Protein AF-A0A8T5NXN1-F1 (afdb_monomer)

Radius of gyration: 13.1 Å; Cα contacts (8 Å, |Δi|>4): 43; chains: 1; bounding box: 31×18×32 Å

Mean predicted aligned error: 2.71 Å

Foldseek 3Di:
DVVVVVVVVVVVVVVVVVVQVVLVVVVKHWDWAQDDDQVVVCVVVVDPDGDRTDIDID

Nearest PDB structures (foldseek):
  8uc3-assembly1_B  TM=9.447E-01  e=3.426E-01  Streptomyces noursei ATCC 11455
  5ko8-assembly1_A-3  TM=8.836E-01  e=9.392E-01  Haliscomenobacter hydrossis DSM 1100
  5ko8-assembly2_B-2  TM=8.788E-01  e=1.229E+00  Haliscomenobacter hydrossis DSM 1100
  5ko7-assembly1_B  TM=8.759E-01  e=1.608E+00  Haliscomenobacter hydrossis DSM 1100
  5krd-assembly2_B  TM=7.949E-01  e=1.968E+00  Haliscomenobacter hydrossis DSM 1100

Secondary structure (DSSP, 8-state):
-HHHHHHHHHHHHHHHHHHHHHHHHTT--B--B--S-HHHHHHHHT-SSPP--B--B-

Solvent-accessible surface area (backbone atoms only — not comparable to full-atom values): 3567 Å² total; per-residue (Å²): 112,74,69,56,58,55,48,51,54,55,52,52,52,53,52,54,49,51,52,46,54,49,28,50,75,73,76,32,44,64,52,86,40,74,84,73,66,63,68,62,50,27,66,74,66,73,46,92,67,84,82,77,64,47,70,62,74,89

pLDDT: mean 96.24, std 3.28, range [76.0, 98.69]

Structure (mmCIF, N/CA/C/O backbone):
data_AF-A0A8T5NXN1-F1
#
_entry.id   AF-A0A8T5NXN1-F1
#
loop_
_atom_site.group_PDB
_atom_site.id
_atom_site.type_symbol
_atom_site.label_atom_id
_atom_site.label_alt_id
_atom_site.label_comp_id
_atom_site.label_asym_id
_atom_site.label_entity_id
_atom_site.label_seq_id
_atom_site.pdbx_PDB_ins_code
_atom_site.Cartn_x
_atom_site.Cartn_y
_atom_site.Cartn_z
_atom_site.occupancy
_atom_site.B_iso_or_equiv
_atom_site.auth_seq_id
_atom_site.auth_comp_id
_atom_site.auth_asym_id
_atom_site.auth_atom_id
_atom_site.pdbx_PDB_model_num
ATOM 1 N N . ALA A 1 1 ? 20.341 -0.960 -11.181 1.00 76.00 1 ALA A N 1
ATOM 2 C CA . ALA A 1 1 ? 18.906 -0.659 -11.370 1.00 76.00 1 ALA A CA 1
ATOM 3 C C . ALA A 1 1 ? 18.024 -1.613 -10.562 1.00 76.00 1 ALA A C 1
ATOM 5 O O . ALA A 1 1 ? 17.264 -1.140 -9.735 1.00 76.00 1 ALA A O 1
ATOM 6 N N . GLU A 1 2 ? 18.187 -2.931 -10.707 1.00 89.06 2 GLU A N 1
ATOM 7 C CA . GLU A 1 2 ? 17.357 -3.961 -10.047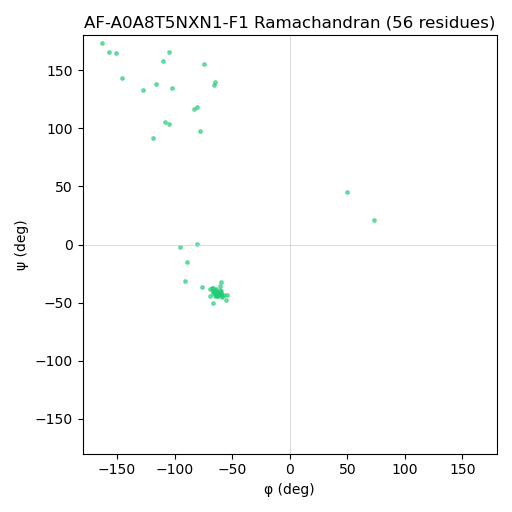 1.00 89.06 2 GLU A CA 1
ATOM 8 C C . GLU A 1 2 ? 17.263 -3.842 -8.512 1.00 89.06 2 GLU A C 1
ATOM 10 O O . GLU A 1 2 ? 16.171 -3.877 -7.953 1.00 89.06 2 GLU A O 1
ATOM 15 N N . ARG A 1 3 ? 18.382 -3.573 -7.819 1.00 94.50 3 ARG A N 1
ATOM 16 C CA . ARG A 1 3 ? 18.362 -3.308 -6.365 1.00 94.50 3 ARG A CA 1
ATOM 17 C C . ARG A 1 3 ? 17.501 -2.111 -5.962 1.00 94.50 3 ARG A C 1
ATOM 19 O O . ARG A 1 3 ? 16.915 -2.136 -4.890 1.00 94.50 3 ARG A O 1
ATOM 26 N N . GLY A 1 4 ? 17.404 -1.094 -6.817 1.00 95.31 4 GLY A N 1
ATOM 27 C CA . GLY A 1 4 ? 16.584 0.086 -6.548 1.00 95.31 4 GLY A CA 1
ATOM 28 C C . GLY A 1 4 ? 15.100 -0.257 -6.447 1.00 95.31 4 GLY A C 1
ATOM 29 O O . GLY A 1 4 ? 14.42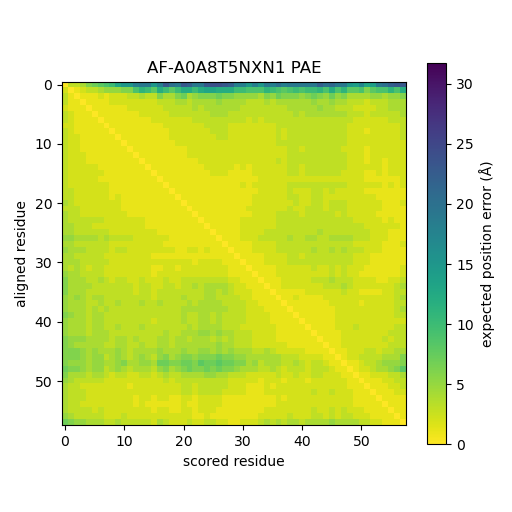9 0.245 -5.556 1.00 95.31 4 GLY A O 1
ATOM 30 N N . ILE A 1 5 ? 14.612 -1.176 -7.287 1.00 94.06 5 ILE A N 1
ATOM 31 C CA . ILE A 1 5 ? 13.219 -1.649 -7.241 1.00 94.06 5 ILE A CA 1
ATOM 32 C C . ILE A 1 5 ? 12.946 -2.347 -5.904 1.00 94.06 5 ILE A C 1
ATOM 34 O O . ILE A 1 5 ? 11.949 -2.060 -5.247 1.00 94.06 5 ILE A O 1
ATOM 38 N N . MET A 1 6 ? 13.870 -3.199 -5.447 1.00 94.75 6 MET A N 1
ATOM 39 C CA . MET A 1 6 ? 13.748 -3.834 -4.130 1.00 94.75 6 MET A CA 1
ATOM 40 C C . MET A 1 6 ? 13.692 -2.804 -2.996 1.00 94.75 6 MET A C 1
ATOM 42 O O . MET A 1 6 ? 12.868 -2.945 -2.096 1.00 94.75 6 MET A O 1
ATOM 46 N N . TYR A 1 7 ? 14.524 -1.759 -3.044 1.00 96.62 7 TYR A N 1
ATOM 47 C CA . TYR A 1 7 ? 14.514 -0.703 -2.028 1.00 96.62 7 TYR A CA 1
ATOM 48 C C . TYR A 1 7 ? 13.204 0.085 -2.017 1.00 96.62 7 TYR A C 1
ATOM 50 O O . TYR A 1 7 ? 12.675 0.334 -0.939 1.00 96.62 7 TYR A O 1
ATOM 58 N N . VAL A 1 8 ? 12.629 0.378 -3.189 1.00 95.25 8 VAL A N 1
ATOM 59 C CA . VAL A 1 8 ? 11.307 1.016 -3.290 1.00 95.25 8 VAL A CA 1
ATOM 60 C C . VAL A 1 8 ? 10.236 0.172 -2.597 1.00 95.25 8 VAL A C 1
ATOM 62 O O . VAL A 1 8 ? 9.450 0.709 -1.822 1.00 95.25 8 VAL A O 1
ATOM 65 N N . HIS A 1 9 ? 10.218 -1.149 -2.803 1.00 95.44 9 HIS A N 1
ATOM 66 C CA . HIS A 1 9 ? 9.253 -2.018 -2.120 1.00 95.44 9 HIS A CA 1
ATOM 67 C C . HIS A 1 9 ? 9.490 -2.104 -0.603 1.00 95.44 9 HIS A C 1
ATOM 69 O O . HIS A 1 9 ? 8.522 -2.123 0.156 1.00 95.44 9 HIS A O 1
ATOM 75 N N . MET A 1 10 ? 10.748 -2.128 -0.146 1.00 96.69 10 MET A N 1
ATOM 76 C CA . MET A 1 10 ? 11.081 -2.119 1.288 1.00 96.69 10 MET A CA 1
ATOM 77 C C . MET A 1 10 ? 10.634 -0.819 1.972 1.00 96.69 10 MET A C 1
ATOM 79 O O . MET A 1 10 ? 10.067 -0.847 3.067 1.00 96.69 10 MET A O 1
ATOM 83 N N . GLU A 1 11 ? 10.860 0.321 1.322 1.00 97.31 11 GLU A N 1
ATOM 84 C CA . GLU A 1 11 ? 10.467 1.634 1.834 1.00 97.31 11 GLU A CA 1
ATOM 85 C C . GLU A 1 11 ? 8.944 1.805 1.824 1.00 97.31 11 GLU A C 1
ATOM 87 O O . GLU A 1 11 ? 8.358 2.197 2.833 1.00 97.31 11 GLU A O 1
ATOM 92 N N . ALA A 1 12 ? 8.283 1.408 0.732 1.00 96.94 12 ALA A N 1
ATOM 93 C CA . ALA A 1 12 ? 6.828 1.414 0.640 1.00 96.94 12 ALA A CA 1
ATOM 94 C C . ALA A 1 12 ? 6.190 0.528 1.724 1.00 96.94 12 ALA A C 1
ATOM 96 O O . ALA A 1 12 ? 5.278 0.970 2.417 1.00 96.94 12 ALA A O 1
ATOM 97 N N . GLY A 1 13 ? 6.725 -0.678 1.949 1.00 97.62 13 GLY A N 1
ATOM 98 C CA . GLY A 1 13 ? 6.292 -1.559 3.037 1.00 97.62 13 GLY A CA 1
ATOM 99 C C . GLY A 1 13 ? 6.453 -0.929 4.424 1.00 97.62 13 GLY A C 1
ATOM 100 O O . GLY A 1 13 ? 5.556 -1.039 5.261 1.00 97.62 13 GLY A O 1
ATOM 101 N N . SER A 1 14 ? 7.552 -0.205 4.651 1.00 98.12 14 SER A N 1
ATOM 102 C CA . SER A 1 14 ? 7.770 0.542 5.898 1.00 98.12 14 SER A CA 1
ATOM 103 C C . SER A 1 14 ? 6.714 1.638 6.090 1.00 98.12 14 SER A C 1
ATOM 105 O O . SER A 1 14 ? 6.170 1.793 7.184 1.00 98.12 14 SER A O 1
ATOM 107 N N . ALA A 1 15 ? 6.351 2.355 5.021 1.00 98.12 15 ALA A N 1
ATOM 108 C CA . ALA A 1 15 ? 5.281 3.350 5.059 1.00 98.12 15 ALA A CA 1
ATOM 109 C C . ALA A 1 15 ? 3.899 2.721 5.329 1.00 98.12 15 ALA A C 1
ATOM 111 O O . ALA A 1 15 ? 3.136 3.250 6.139 1.00 98.12 15 ALA A O 1
ATOM 112 N N . TYR A 1 16 ? 3.588 1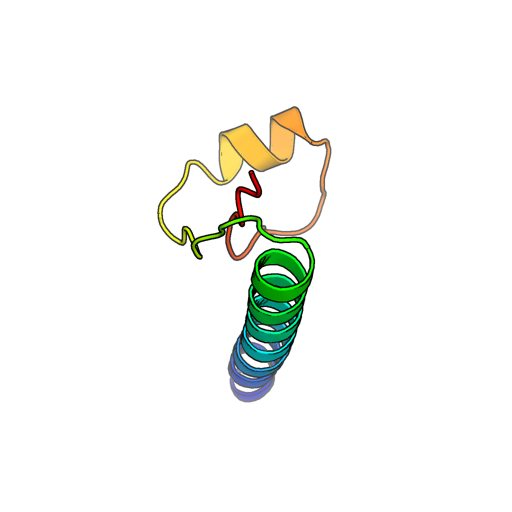.570 4.720 1.00 98.25 16 TYR A N 1
ATOM 113 C CA . TYR A 1 16 ? 2.328 0.846 4.956 1.00 98.25 16 TYR A CA 1
ATOM 114 C C . TYR A 1 16 ? 2.177 0.420 6.416 1.00 98.25 16 TYR A C 1
ATOM 116 O O . TYR A 1 16 ? 1.089 0.520 6.989 1.00 98.25 16 TYR A O 1
ATOM 124 N N . GLN A 1 17 ? 3.276 -0.015 7.036 1.00 98.44 17 GLN A N 1
ATOM 125 C CA . GLN A 1 17 ? 3.274 -0.407 8.439 1.00 98.44 17 GLN A CA 1
ATOM 126 C C . GLN A 1 17 ? 3.019 0.787 9.364 1.00 98.44 17 GLN A C 1
ATOM 128 O O . GLN A 1 17 ? 2.246 0.658 10.311 1.00 98.44 17 GLN A O 1
ATOM 133 N N . ASN A 1 18 ? 3.601 1.955 9.073 1.00 98.31 18 ASN A N 1
ATOM 134 C CA . ASN A 1 18 ? 3.332 3.170 9.847 1.00 98.31 18 ASN A CA 1
ATOM 135 C C . ASN A 1 18 ? 1.850 3.566 9.784 1.00 98.31 18 ASN A C 1
ATOM 137 O O . ASN A 1 18 ? 1.257 3.860 10.818 1.00 98.31 18 ASN A O 1
ATOM 141 N N . ILE A 1 19 ? 1.236 3.509 8.596 1.00 98.44 19 ILE A N 1
ATOM 142 C CA . ILE A 1 19 ? -0.204 3.770 8.430 1.00 98.44 19 ILE A CA 1
ATOM 143 C C . ILE A 1 19 ? -1.030 2.757 9.230 1.00 98.44 19 ILE A C 1
ATOM 145 O O . ILE A 1 19 ? -1.991 3.138 9.890 1.00 98.44 19 ILE A O 1
ATOM 149 N N . SER A 1 20 ? -0.639 1.480 9.215 1.00 98.44 20 SER A N 1
ATOM 150 C CA . SER A 1 20 ? -1.342 0.426 9.956 1.00 98.44 20 SER A CA 1
ATOM 151 C C . SER A 1 20 ? -1.282 0.628 11.471 1.00 98.44 20 SER A C 1
ATOM 153 O O . SER A 1 20 ? -2.288 0.446 12.154 1.00 98.44 20 SER A O 1
ATOM 155 N N . LEU A 1 21 ? -0.126 1.040 11.999 1.00 98.62 21 LEU A N 1
ATOM 156 C CA . LEU A 1 21 ? 0.033 1.358 13.420 1.00 98.62 21 LEU A CA 1
ATOM 157 C C . LEU A 1 21 ? -0.785 2.589 13.823 1.00 98.62 21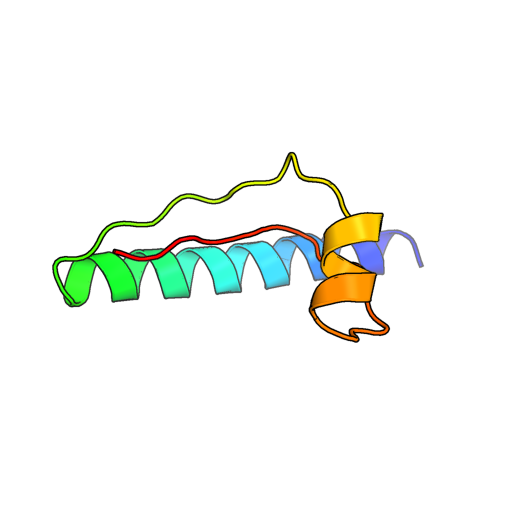 LEU A C 1
ATOM 159 O O . LEU A 1 21 ? -1.429 2.570 14.871 1.00 98.62 21 LEU A O 1
ATOM 163 N N . GLU A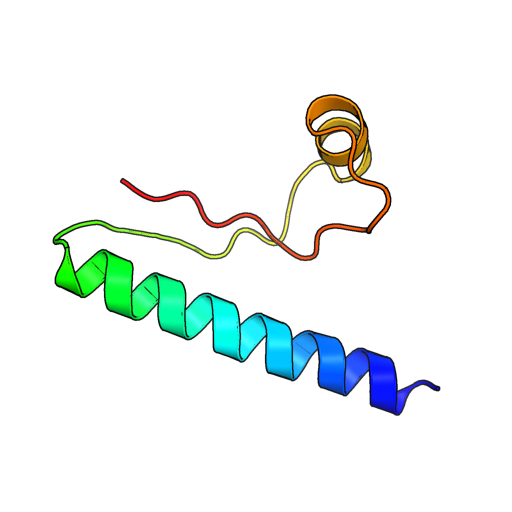 1 22 ? -0.806 3.628 12.986 1.00 98.62 22 GLU A N 1
ATOM 164 C CA . GLU A 1 22 ? -1.600 4.826 13.269 1.00 98.62 22 GLU A CA 1
ATOM 165 C C . GLU A 1 22 ? -3.106 4.552 13.179 1.00 98.62 22 GLU A C 1
ATOM 167 O O . GLU A 1 22 ? -3.863 5.022 14.023 1.00 98.62 22 GLU A O 1
ATOM 172 N N . ALA A 1 23 ? -3.553 3.735 12.218 1.00 98.62 23 ALA A N 1
ATOM 173 C CA . ALA A 1 23 ? -4.949 3.310 12.136 1.00 98.62 23 ALA A CA 1
ATOM 174 C C . ALA A 1 23 ? -5.396 2.653 13.453 1.00 98.62 23 ALA A C 1
ATOM 176 O O . ALA A 1 23 ? -6.397 3.069 14.033 1.00 98.62 23 ALA A O 1
ATOM 177 N N . VAL A 1 24 ? -4.597 1.719 13.982 1.00 98.31 24 VAL A N 1
ATOM 178 C CA . VAL A 1 24 ? -4.865 1.066 15.275 1.00 98.31 24 VAL A CA 1
ATOM 179 C C . VAL A 1 24 ? -4.902 2.074 16.428 1.00 98.31 24 VAL A C 1
ATOM 181 O O . VAL A 1 24 ? -5.796 1.995 17.271 1.00 98.31 24 VAL A O 1
ATOM 184 N N . ASN A 1 25 ? -3.975 3.036 16.467 1.00 98.62 25 ASN A N 1
ATOM 185 C CA . ASN A 1 25 ? -3.944 4.091 17.488 1.00 98.62 25 ASN A CA 1
ATOM 186 C C . ASN A 1 25 ? -5.219 4.957 17.483 1.00 98.62 25 ASN A C 1
ATOM 188 O O . ASN A 1 25 ? -5.720 5.339 18.540 1.00 98.62 25 ASN A O 1
ATOM 192 N N . LEU A 1 26 ? -5.784 5.213 16.301 1.00 98.56 26 LEU A N 1
ATOM 193 C CA . LEU A 1 26 ? -7.040 5.946 16.119 1.00 98.56 26 LEU A CA 1
ATOM 194 C C . LEU A 1 26 ? -8.299 5.089 16.351 1.00 98.56 26 LEU A C 1
ATOM 196 O O . LEU A 1 26 ? -9.412 5.600 16.226 1.00 98.56 26 LEU A O 1
ATOM 200 N N . GLY A 1 27 ? -8.151 3.804 16.689 1.00 98.38 27 GLY A N 1
ATOM 201 C CA . GLY A 1 27 ? -9.269 2.868 16.830 1.00 98.38 27 GLY A CA 1
ATOM 202 C C . GLY A 1 27 ? -9.888 2.431 15.497 1.00 98.38 27 GLY A C 1
ATOM 203 O O . GLY A 1 27 ? -11.034 1.987 15.481 1.00 98.38 27 GLY A O 1
ATOM 204 N N . LEU A 1 28 ? -9.144 2.567 14.397 1.00 98.69 28 LEU A N 1
ATOM 205 C CA . LEU A 1 28 ? -9.516 2.169 13.038 1.00 98.69 28 LEU A CA 1
ATOM 206 C C . LEU A 1 28 ? -8.774 0.889 12.619 1.00 98.69 28 LEU A C 1
ATOM 208 O O . LEU A 1 28 ? -7.783 0.476 13.228 1.00 98.69 28 LEU A O 1
ATOM 212 N N . GLY A 1 29 ? -9.239 0.269 11.540 1.00 98.12 29 GLY A N 1
ATOM 213 C CA . GLY A 1 29 ? -8.580 -0.835 10.856 1.00 98.12 29 GLY A CA 1
ATOM 214 C C . GLY A 1 29 ? -8.032 -0.432 9.488 1.00 98.12 29 GLY A C 1
ATOM 215 O O . GLY A 1 29 ? -8.486 0.519 8.854 1.00 98.12 29 GLY A O 1
ATOM 216 N N . THR A 1 30 ? -7.050 -1.191 9.003 1.00 98.50 30 THR A N 1
ATOM 217 C CA . THR A 1 30 ? -6.599 -1.131 7.608 1.00 98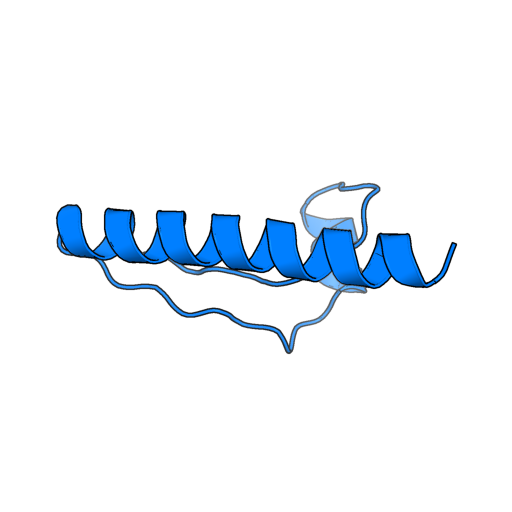.50 30 THR A CA 1
ATOM 218 C C . THR A 1 30 ? -6.052 -2.483 7.153 1.00 98.50 30 THR A C 1
ATOM 220 O O . THR A 1 30 ? -5.777 -3.363 7.970 1.00 98.50 30 THR A O 1
ATOM 223 N N . VAL A 1 31 ? -5.905 -2.662 5.842 1.00 97.69 31 VAL A N 1
ATOM 224 C CA . VAL A 1 31 ? -5.310 -3.851 5.223 1.00 97.69 31 VAL A CA 1
ATOM 225 C C . VAL A 1 31 ? -4.550 -3.446 3.964 1.00 97.69 31 VAL A C 1
ATOM 227 O O . VAL A 1 31 ? -4.988 -2.574 3.224 1.00 97.69 31 VAL A O 1
ATOM 230 N N . VAL A 1 32 ? -3.414 -4.085 3.691 1.00 97.62 32 VAL A N 1
ATOM 231 C CA . VAL A 1 32 ? -2.673 -3.861 2.442 1.00 97.62 32 VAL A CA 1
ATOM 232 C C . VAL A 1 32 ? -3.314 -4.674 1.318 1.00 97.62 32 VAL A C 1
ATOM 234 O O . VAL A 1 32 ? -3.331 -5.905 1.368 1.00 97.62 32 VAL A O 1
ATOM 237 N N . VAL A 1 33 ? -3.810 -3.999 0.281 1.00 97.56 33 VAL A N 1
ATOM 238 C CA . VAL A 1 33 ? -4.413 -4.633 -0.900 1.00 97.56 33 VAL A CA 1
ATOM 239 C C . VAL A 1 33 ? -3.482 -4.488 -2.100 1.00 97.56 33 VAL A C 1
ATOM 241 O O . VAL A 1 33 ? -3.363 -3.412 -2.682 1.00 97.56 33 VAL A O 1
ATOM 244 N N . GLY A 1 34 ? -2.820 -5.586 -2.476 1.00 95.19 34 GLY A N 1
ATOM 245 C CA . GLY A 1 34 ? -1.939 -5.642 -3.652 1.00 95.19 34 GLY A CA 1
ATOM 246 C C . GLY A 1 34 ? -2.637 -6.037 -4.960 1.00 95.19 34 GLY A C 1
ATOM 247 O O . GLY A 1 34 ? -2.074 -5.845 -6.030 1.00 95.19 34 GLY A O 1
ATOM 248 N N . ALA A 1 35 ? -3.857 -6.581 -4.894 1.00 96.19 35 ALA A N 1
ATOM 249 C CA . ALA A 1 35 ? -4.620 -7.007 -6.067 1.00 96.19 35 ALA A CA 1
ATOM 250 C C . ALA A 1 35 ? -5.746 -6.006 -6.369 1.00 96.19 35 ALA A C 1
ATOM 252 O O . ALA A 1 35 ? -6.761 -5.986 -5.674 1.00 96.19 35 ALA A O 1
ATOM 253 N N . PHE A 1 36 ? -5.559 -5.167 -7.390 1.00 95.62 36 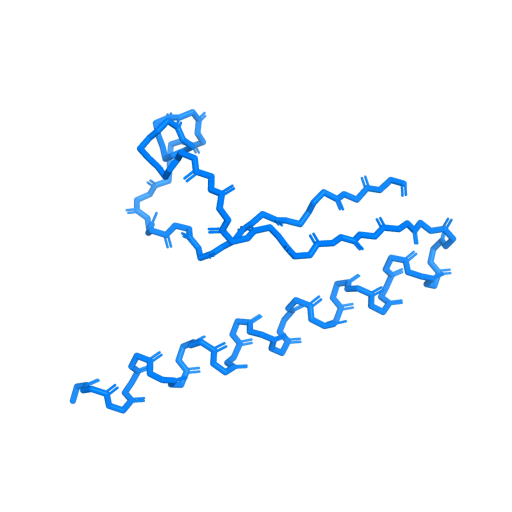PHE A N 1
ATOM 254 C CA . PHE A 1 36 ? -6.524 -4.151 -7.825 1.00 95.62 36 PHE A CA 1
ATOM 255 C C . PHE A 1 36 ? -6.298 -3.765 -9.298 1.00 95.62 36 PHE A C 1
ATOM 257 O O . PHE A 1 36 ? -5.259 -4.077 -9.880 1.00 95.62 36 PHE A O 1
ATOM 264 N N . ASP A 1 37 ? -7.271 -3.082 -9.910 1.00 96.62 37 ASP A N 1
ATOM 265 C CA . ASP A 1 37 ? -7.133 -2.569 -11.276 1.00 96.62 37 ASP A CA 1
ATOM 266 C C . ASP A 1 37 ? -6.282 -1.290 -11.286 1.00 96.62 37 ASP A C 1
ATOM 268 O O . ASP A 1 37 ? -6.754 -0.184 -11.007 1.00 96.62 37 ASP A O 1
ATOM 272 N N . VAL A 1 38 ? -4.999 -1.462 -11.604 1.00 96.31 38 VAL A N 1
ATOM 273 C CA . VAL A 1 38 ? -4.012 -0.380 -11.679 1.00 96.31 38 VAL A CA 1
ATOM 274 C C . VAL A 1 38 ? -4.409 0.668 -12.718 1.00 96.31 38 VAL A C 1
ATOM 276 O O . VAL A 1 38 ? -4.271 1.864 -12.461 1.00 96.31 38 VAL A O 1
ATOM 279 N N . LYS A 1 39 ? -4.911 0.247 -13.886 1.00 95.69 39 LYS A N 1
ATOM 280 C CA . LYS A 1 39 ? -5.244 1.168 -14.978 1.00 95.69 39 LYS A CA 1
ATOM 281 C C . LYS A 1 39 ? -6.417 2.053 -14.575 1.00 95.69 39 LYS A C 1
ATOM 283 O O . LYS A 1 39 ? -6.309 3.277 -14.651 1.00 95.69 39 LYS A O 1
ATOM 288 N N . PHE A 1 40 ? -7.490 1.433 -14.092 1.00 95.94 40 PHE A N 1
ATOM 289 C CA . PHE A 1 40 ? -8.666 2.147 -13.611 1.00 95.94 40 PHE A CA 1
ATOM 290 C C . PHE A 1 40 ? -8.310 3.130 -12.488 1.0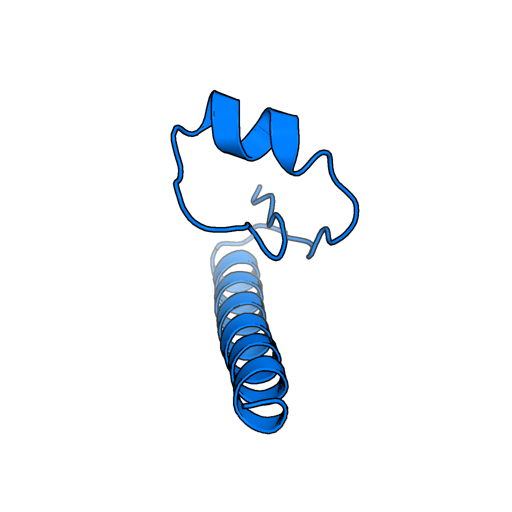0 95.94 40 PHE A C 1
ATOM 292 O O . PHE A 1 40 ? -8.754 4.280 -12.510 1.00 95.94 40 PHE A O 1
ATOM 299 N N . LEU A 1 41 ? -7.474 2.714 -11.528 1.00 95.75 41 LEU A N 1
ATOM 300 C CA . LEU A 1 41 ? -7.082 3.567 -10.406 1.00 95.75 41 LEU A CA 1
ATOM 301 C C . LEU A 1 41 ? -6.266 4.784 -10.861 1.00 95.75 41 LEU A C 1
ATOM 303 O O . LEU A 1 41 ? -6.516 5.898 -10.400 1.00 95.75 41 LEU A O 1
ATOM 307 N N . LYS A 1 42 ? -5.316 4.589 -11.786 1.00 96.00 42 LYS A N 1
ATOM 308 C CA . LYS A 1 42 ? -4.490 5.680 -12.324 1.00 96.00 42 LYS A CA 1
ATOM 309 C C . LYS A 1 42 ? -5.321 6.727 -13.055 1.00 96.00 42 LYS A C 1
ATOM 311 O O . LYS A 1 42 ? -5.110 7.918 -12.837 1.00 96.00 42 LYS A O 1
ATOM 316 N N . GLU A 1 43 ? -6.258 6.282 -13.891 1.00 95.94 43 GLU A N 1
ATOM 317 C CA . GLU A 1 43 ? -7.172 7.166 -14.621 1.00 95.94 43 GLU A CA 1
ATOM 318 C C . GLU A 1 43 ? -8.099 7.915 -13.655 1.00 95.94 43 GLU A C 1
ATOM 320 O O . GLU A 1 43 ? -8.247 9.131 -13.760 1.00 95.94 43 GLU A O 1
ATOM 325 N N . SER A 1 44 ? -8.652 7.213 -12.661 1.00 96.88 44 SER A N 1
ATOM 326 C CA . SER A 1 44 ? -9.587 7.792 -11.689 1.00 96.88 44 SER A CA 1
ATOM 327 C C . SER A 1 44 ? -8.938 8.832 -10.771 1.00 96.88 44 SER A C 1
ATOM 329 O O . SER A 1 44 ? -9.571 9.828 -10.430 1.00 96.88 44 SER A O 1
ATOM 331 N N . LEU A 1 45 ? -7.683 8.613 -10.363 1.00 95.94 45 LEU A N 1
ATOM 332 C CA . LEU A 1 45 ? -6.951 9.509 -9.458 1.00 95.94 45 LEU A CA 1
ATOM 333 C C . LEU A 1 45 ? -6.051 10.520 -10.188 1.00 95.94 45 LEU A C 1
ATOM 335 O O . LEU A 1 45 ? -5.413 11.341 -9.531 1.00 95.94 45 LEU A O 1
ATOM 339 N N . ASN A 1 46 ? -5.988 10.470 -11.523 1.00 96.19 46 ASN A N 1
ATOM 340 C CA . ASN A 1 46 ? -5.100 11.288 -12.356 1.00 96.19 46 ASN A CA 1
ATOM 341 C C . ASN A 1 46 ? -3.629 11.256 -11.883 1.00 96.19 46 ASN A C 1
ATOM 343 O O . ASN A 1 46 ? -2.962 12.289 -11.776 1.00 96.19 46 ASN A O 1
ATOM 347 N N . ILE A 1 47 ? -3.124 10.060 -11.564 1.00 95.31 47 ILE A N 1
ATOM 348 C CA . ILE A 1 47 ? -1.748 9.864 -11.084 1.00 95.31 47 ILE A CA 1
ATOM 349 C C . ILE A 1 47 ? -0.837 9.325 -12.191 1.00 95.31 47 ILE A C 1
ATOM 351 O O . ILE A 1 47 ? -1.163 8.377 -12.907 1.00 95.31 47 ILE A O 1
ATOM 355 N N . ALA A 1 48 ? 0.353 9.916 -12.309 1.00 92.69 48 ALA A N 1
ATOM 356 C CA . ALA A 1 48 ? 1.353 9.491 -13.289 1.00 92.69 48 ALA A CA 1
ATOM 357 C C . ALA A 1 48 ? 2.079 8.201 -12.865 1.00 92.69 48 ALA A C 1
ATOM 359 O O . ALA A 1 48 ? 2.383 7.346 -13.703 1.00 92.69 48 ALA A O 1
ATOM 360 N N . LEU A 1 49 ? 2.337 8.057 -11.561 1.00 92.00 49 LEU A N 1
ATOM 361 C CA . LEU A 1 49 ? 3.068 6.928 -10.986 1.00 92.00 49 LEU A CA 1
ATOM 362 C C . LEU A 1 49 ? 2.220 5.656 -10.951 1.00 92.00 49 LEU A C 1
ATOM 364 O O . LEU A 1 49 ? 0.991 5.705 -10.961 1.00 92.00 49 LEU A O 1
ATOM 368 N N . GLU A 1 50 ? 2.893 4.509 -10.936 1.00 93.19 50 GLU A N 1
ATOM 369 C CA . GLU A 1 50 ? 2.239 3.217 -10.770 1.00 93.19 50 GLU A CA 1
ATOM 370 C C . GLU A 1 50 ? 1.996 2.943 -9.276 1.00 93.19 50 GLU A C 1
ATOM 372 O O . GLU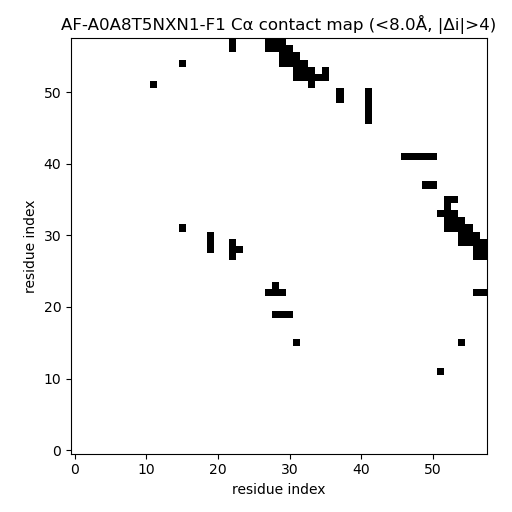 A 1 50 ? 2.957 2.884 -8.506 1.00 93.19 50 GLU A O 1
ATOM 377 N N . PRO A 1 51 ? 0.732 2.838 -8.834 1.00 94.44 51 PRO A N 1
ATOM 378 C CA . PRO A 1 51 ? 0.411 2.518 -7.450 1.00 94.44 51 PRO A CA 1
ATOM 379 C C . PRO A 1 51 ? 0.868 1.097 -7.099 1.00 94.44 51 PRO A C 1
ATOM 381 O O . PRO A 1 51 ? 0.663 0.162 -7.866 1.00 94.44 51 PRO A O 1
ATOM 384 N N . LEU A 1 52 ? 1.453 0.939 -5.911 1.00 95.31 52 LEU A N 1
ATOM 385 C CA . LEU A 1 52 ? 1.954 -0.348 -5.414 1.00 95.31 52 LEU A CA 1
ATOM 386 C C . LEU A 1 52 ? 0.911 -1.128 -4.594 1.00 95.31 52 LEU A C 1
ATOM 388 O O . LEU A 1 52 ? 0.924 -2.355 -4.597 1.00 95.31 52 LEU A O 1
ATOM 392 N N . CYS A 1 53 ? 0.020 -0.433 -3.881 1.00 96.38 53 CYS A N 1
ATOM 393 C CA . CYS A 1 53 ? -1.102 -1.030 -3.154 1.00 96.38 53 CYS A CA 1
ATOM 394 C C . CYS A 1 53 ? -2.164 0.021 -2.796 1.00 96.38 53 CYS A C 1
ATOM 396 O O . CYS A 1 53 ? -1.957 1.224 -2.982 1.00 96.38 53 CYS A O 1
ATOM 398 N N . ILE A 1 54 ? -3.283 -0.451 -2.247 1.00 97.12 54 ILE A N 1
ATOM 399 C CA . ILE A 1 54 ? -4.333 0.361 -1.627 1.00 97.12 54 ILE A CA 1
ATOM 400 C C . ILE A 1 54 ? -4.409 0.003 -0.136 1.00 97.12 54 ILE A C 1
ATOM 402 O O . ILE A 1 54 ? -4.362 -1.177 0.212 1.00 97.12 54 ILE A O 1
ATOM 406 N N . LEU A 1 55 ? -4.554 1.011 0.731 1.00 98.12 55 LEU A N 1
ATOM 407 C CA . LEU A 1 55 ? -4.824 0.848 2.164 1.00 98.12 55 LEU A CA 1
ATOM 408 C C . LEU A 1 55 ? -6.174 1.503 2.501 1.00 98.12 55 LEU A C 1
ATOM 410 O O . LEU A 1 55 ? -6.204 2.706 2.766 1.00 98.12 55 LEU A O 1
ATOM 414 N N . PRO A 1 56 ? -7.309 0.777 2.459 1.00 97.88 56 PRO A N 1
ATOM 415 C CA . PRO A 1 56 ? -8.564 1.302 2.989 1.00 97.88 56 PRO A CA 1
ATOM 416 C C . PRO A 1 56 ? -8.443 1.490 4.506 1.00 97.88 56 PRO A C 1
ATOM 418 O O . PRO A 1 56 ? -7.850 0.651 5.182 1.00 97.88 56 PRO A O 1
ATOM 421 N N . VAL A 1 57 ? -8.996 2.578 5.039 1.00 98.25 57 VAL A N 1
ATOM 422 C CA . VAL A 1 57 ? -8.966 2.905 6.473 1.00 98.25 57 VAL A CA 1
ATOM 423 C C . VAL A 1 57 ? -10.389 3.185 6.943 1.00 98.25 57 VAL A C 1
ATOM 425 O O . VAL A 1 57 ? -11.104 3.937 6.276 1.00 98.25 57 VAL A O 1
ATOM 428 N N . GLY A 1 58 ? -10.793 2.594 8.068 1.00 97.25 58 GLY A N 1
ATOM 429 C CA . GLY A 1 58 ? -12.121 2.785 8.657 1.00 97.25 58 GLY A CA 1
ATOM 430 C C . GLY A 1 58 ? -12.426 1.845 9.807 1.00 97.25 58 GLY A C 1
ATOM 431 O O . GLY A 1 58 ? -11.514 1.094 10.216 1.00 97.25 58 GLY A O 1
#

Sequence (58 aa):
AERGIMYVHMEAGSAYQNISLEAVNLGLGTVVVGAFDVKFLKESLNIALEPLCILPVG